Protein AF-A0A1V9X5F8-F1 (afdb_monomer)

InterPro domains:
  IPR036259 MFS transporter superfamily [SSF103473] (3-80)
  IPR049680 Choline/ethanolamine transporter FLVCR1-2/SLC49-like [PTHR10924] (1-84)

pLDDT: mean 76.48, std 15.94, range [44.91, 94.81]

Foldseek 3Di:
DVPVLVVVLVLQPVVPPPDDSCVSNVVVVVVVVVCVVVLVVVLVVCCVPPNDPVSVVVVVVVVVVVVVVVVVPPPPCVVVVVVVVVVVVPPDDPDDD

Mean predicted aligned error: 12.09 Å

Solvent-accessible surface area (backbone atoms only — not comparable to full-atom values): 5714 Å² total; per-residue (Å²): 124,79,67,59,58,60,52,50,44,52,51,48,33,64,73,50,62,91,53,61,55,66,59,45,44,51,53,53,51,52,49,53,52,54,52,48,53,54,51,51,51,54,42,49,54,37,32,76,77,67,31,68,66,61,27,51,52,50,53,52,49,51,52,50,49,52,49,49,53,54,69,65,54,69,79,75,50,59,66,60,56,52,57,61,59,52,71,75,69,71,82,77,73,82,84,81,134

Sequence (97 aa):
MTGYLPLGFEFAAELTYPQSESTSSGLLNAAAQIFGVLFTSSATELLIHFGDRPANFALCGAMLVGTVLTALCKSDLRRQRAFAGESQTGSVGPPPA

Secondary structure (DSSP, 8-state):
-TTHHHHHHHHHHHHTTTS-HHHHHHHHHHHHHHHHHHHHHHHHHHHHHH-HHHHHHHHHHHHHHHHHHHHHS----HHHHHHHHHTTT---PPPP-

Structure (mmCIF, N/CA/C/O backbone):
data_AF-A0A1V9X5F8-F1
#
_entry.id   AF-A0A1V9X5F8-F1
#
loop_
_atom_site.group_PDB
_atom_site.id
_atom_site.type_symbol
_atom_site.label_atom_id
_atom_site.label_alt_id
_atom_site.label_comp_id
_atom_site.label_asym_id
_atom_site.label_entity_id
_atom_site.label_seq_id
_atom_site.pdbx_PDB_ins_code
_atom_site.Cartn_x
_atom_site.Cartn_y
_atom_site.Cartn_z
_atom_site.occupancy
_atom_site.B_iso_or_equiv
_atom_site.auth_seq_id
_atom_site.auth_comp_id
_atom_site.auth_asym_id
_atom_site.auth_atom_id
_atom_site.pdbx_PDB_model_num
ATOM 1 N N . MET A 1 1 ? -7.486 14.440 -1.164 1.00 51.09 1 MET A N 1
ATOM 2 C CA . MET A 1 1 ? -6.613 13.267 -0.922 1.00 51.09 1 MET A CA 1
ATOM 3 C C . MET A 1 1 ? -6.357 13.020 0.568 1.00 51.09 1 MET A C 1
ATOM 5 O O . MET A 1 1 ? -6.345 11.870 0.971 1.00 51.09 1 MET A O 1
ATOM 9 N N . THR A 1 2 ? -6.207 14.050 1.409 1.00 62.28 2 THR A N 1
ATOM 10 C CA . THR A 1 2 ? -5.825 13.903 2.831 1.00 62.28 2 THR A CA 1
ATOM 11 C C . THR A 1 2 ? -6.882 13.304 3.765 1.00 62.28 2 THR A C 1
ATOM 13 O O . THR A 1 2 ? -6.527 12.944 4.875 1.00 62.28 2 THR A O 1
ATOM 16 N N . GLY A 1 3 ? -8.149 13.171 3.356 1.00 68.56 3 GLY A N 1
ATOM 17 C CA . GLY A 1 3 ? -9.213 12.622 4.215 1.00 68.56 3 GLY A CA 1
ATOM 18 C C . GLY A 1 3 ? -9.242 11.092 4.319 1.00 68.56 3 GLY A C 1
ATOM 19 O O . GLY A 1 3 ? -9.764 10.559 5.289 1.00 68.56 3 GLY A O 1
ATOM 20 N N . TYR A 1 4 ? -8.665 10.373 3.349 1.00 72.88 4 TYR A N 1
ATOM 21 C CA . TYR A 1 4 ? -8.743 8.905 3.312 1.00 72.88 4 TYR A CA 1
ATOM 22 C C . TYR A 1 4 ? -7.813 8.239 4.340 1.00 72.88 4 TYR A C 1
ATOM 24 O O . TYR A 1 4 ? -8.100 7.159 4.844 1.00 72.88 4 TYR A O 1
ATOM 32 N N . LEU A 1 5 ? -6.706 8.906 4.677 1.00 76.75 5 LEU A N 1
ATOM 33 C CA . LEU A 1 5 ? -5.710 8.410 5.626 1.00 76.75 5 LEU A CA 1
ATOM 34 C C . LEU A 1 5 ? -6.228 8.431 7.087 1.00 76.75 5 LEU A C 1
ATOM 36 O O . LEU A 1 5 ? -6.248 7.368 7.703 1.00 76.75 5 LEU A O 1
ATOM 40 N N . PRO A 1 6 ? -6.711 9.568 7.638 1.00 79.00 6 PRO A N 1
ATOM 41 C CA . PRO A 1 6 ? -7.385 9.599 8.937 1.00 79.00 6 PRO A CA 1
ATOM 42 C C . PRO A 1 6 ? -8.594 8.657 9.029 1.00 79.00 6 PRO A C 1
ATOM 44 O O . PRO A 1 6 ? -8.726 7.985 10.045 1.00 79.00 6 PRO A O 1
ATOM 47 N N . LEU A 1 7 ? -9.403 8.512 7.969 1.00 81.62 7 LEU A N 1
ATOM 48 C CA . LEU A 1 7 ? -10.511 7.543 7.949 1.00 81.62 7 LEU A CA 1
ATOM 49 C C . LEU A 1 7 ? -10.023 6.089 8.101 1.00 81.62 7 LEU A C 1
ATOM 51 O O . LEU A 1 7 ? -10.641 5.294 8.803 1.00 81.62 7 LEU A O 1
ATOM 55 N N . GLY A 1 8 ? -8.897 5.736 7.469 1.00 81.25 8 GLY A N 1
ATOM 56 C CA . GLY A 1 8 ? -8.281 4.415 7.614 1.00 81.25 8 GLY A CA 1
ATOM 57 C C . GLY A 1 8 ? -7.772 4.139 9.032 1.00 81.25 8 GLY A C 1
ATOM 58 O O . GLY A 1 8 ? -7.936 3.027 9.531 1.00 81.25 8 GLY A O 1
ATOM 59 N N . PHE A 1 9 ? -7.202 5.146 9.703 1.00 82.38 9 PHE A N 1
ATOM 60 C CA . PHE A 1 9 ? -6.789 5.022 11.106 1.00 82.38 9 PHE A CA 1
ATOM 61 C C . PHE A 1 9 ? -7.986 4.878 12.051 1.00 82.38 9 PHE A C 1
ATOM 63 O O . PHE A 1 9 ? -7.951 4.027 12.938 1.00 82.38 9 PHE A O 1
ATOM 70 N N . GLU A 1 10 ? -9.052 5.647 11.830 1.00 82.75 10 GLU A N 1
ATOM 71 C CA . GLU A 1 10 ? -10.299 5.555 12.598 1.00 82.75 10 GLU A CA 1
ATOM 72 C C . GLU A 1 10 ? -10.940 4.163 12.455 1.00 82.75 10 GLU A C 1
ATOM 74 O O . GLU A 1 10 ? -11.260 3.516 13.453 1.00 82.75 10 GLU A O 1
ATOM 79 N N . PHE A 1 11 ? -11.016 3.637 11.227 1.00 81.00 11 PHE A N 1
ATOM 80 C CA . PHE A 1 11 ? -11.533 2.292 10.962 1.00 81.00 11 PHE A CA 1
ATOM 81 C C . PHE A 1 11 ? -10.669 1.183 11.586 1.00 81.00 11 PHE A C 1
ATOM 83 O O . PHE A 1 11 ? -11.195 0.224 12.151 1.00 81.00 11 PHE A O 1
ATOM 90 N N . ALA A 1 12 ? -9.338 1.304 11.526 1.00 77.12 12 ALA A N 1
ATOM 91 C CA . ALA A 1 12 ? -8.430 0.332 12.136 1.00 77.12 12 ALA A CA 1
ATOM 92 C C . ALA A 1 12 ? -8.526 0.323 13.673 1.00 77.12 12 ALA A C 1
ATOM 94 O O . ALA A 1 12 ? -8.480 -0.747 14.288 1.00 77.12 12 ALA A O 1
ATOM 95 N N . ALA A 1 13 ? -8.685 1.495 14.295 1.00 79.25 13 ALA A N 1
ATOM 96 C CA . ALA A 1 13 ? -8.916 1.615 15.731 1.00 79.25 13 ALA A CA 1
ATOM 97 C C . ALA A 1 13 ? -10.254 0.977 16.142 1.00 79.25 13 ALA A C 1
ATOM 99 O O . ALA A 1 13 ? -10.299 0.234 17.123 1.00 79.25 13 ALA A O 1
ATOM 100 N N . GLU A 1 14 ? -11.314 1.180 15.354 1.00 78.38 14 GLU A N 1
ATOM 101 C CA . GLU A 1 14 ? -12.622 0.566 15.604 1.00 78.38 14 GLU A CA 1
ATOM 102 C C . GLU A 1 14 ? -12.579 -0.969 15.474 1.00 78.38 14 GLU A C 1
ATOM 104 O O . GLU A 1 14 ? -13.143 -1.681 16.308 1.00 78.38 14 GLU A O 1
ATOM 109 N N . LEU A 1 15 ? -11.855 -1.499 14.480 1.00 71.56 15 LEU A N 1
ATOM 110 C CA . LEU A 1 15 ? -11.716 -2.946 14.271 1.00 71.56 15 LEU A CA 1
ATOM 111 C C . LEU A 1 15 ? -10.914 -3.640 15.388 1.00 71.56 15 LEU A C 1
ATOM 113 O O . LEU A 1 15 ? -11.174 -4.802 15.706 1.00 71.56 15 LEU A O 1
ATOM 117 N N . THR A 1 16 ? -9.953 -2.936 15.992 1.00 75.88 16 THR A N 1
ATOM 118 C CA . THR A 1 16 ? -8.998 -3.500 16.967 1.00 75.88 16 THR A CA 1
ATOM 119 C C . THR A 1 16 ? -9.406 -3.228 18.427 1.00 75.88 16 THR A C 1
ATOM 121 O O . THR A 1 16 ? -8.652 -3.523 19.355 1.00 75.88 16 THR A O 1
ATOM 124 N N . TYR A 1 17 ? -10.605 -2.688 18.676 1.00 72.81 17 TYR A N 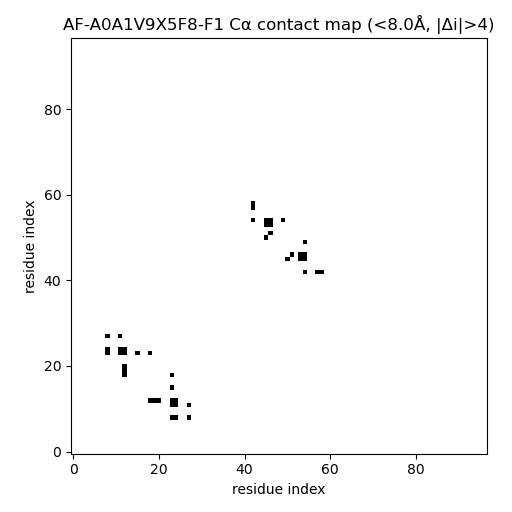1
ATOM 125 C CA . TYR A 1 17 ? -11.085 -2.402 20.034 1.00 72.81 17 TYR A CA 1
ATOM 126 C C . TYR A 1 17 ? -11.119 -3.677 20.912 1.00 72.81 17 TYR A C 1
ATOM 128 O O . TYR A 1 17 ? -11.643 -4.706 20.463 1.00 72.81 17 TYR A O 1
ATOM 136 N N . PRO A 1 18 ? -10.595 -3.652 22.162 1.00 69.06 18 PRO A N 1
ATOM 137 C CA . PRO A 1 18 ? -10.232 -2.490 22.987 1.00 69.06 18 PRO A CA 1
ATOM 138 C C . PRO A 1 18 ? -8.721 -2.173 23.046 1.00 69.06 18 PRO A C 1
ATOM 140 O O . PRO A 1 18 ? -8.215 -1.804 24.105 1.00 69.06 18 PRO A O 1
ATOM 143 N N . GLN A 1 19 ? -7.959 -2.358 21.962 1.00 76.75 19 GLN A N 1
ATOM 144 C CA . GLN A 1 19 ? -6.537 -1.983 21.955 1.00 76.75 19 GLN A CA 1
ATOM 145 C C . GLN A 1 19 ? -6.302 -0.479 21.827 1.00 76.75 19 GLN A C 1
ATOM 147 O O . GLN A 1 19 ? -7.124 0.250 21.276 1.00 76.75 19 GLN A O 1
ATOM 152 N N . SER A 1 20 ? -5.146 -0.022 22.321 1.00 76.56 20 SER A N 1
ATOM 153 C CA . SER A 1 20 ? -4.756 1.386 22.259 1.00 76.56 20 SER A CA 1
ATOM 154 C C . SER A 1 20 ? -4.663 1.878 20.812 1.00 76.56 20 SER A C 1
ATOM 156 O O . SER A 1 20 ? -3.995 1.285 19.962 1.00 76.56 20 SER A O 1
ATOM 158 N N . GLU A 1 21 ? -5.297 3.019 20.546 1.00 78.62 21 GLU A N 1
ATOM 159 C CA . GLU A 1 21 ? -5.339 3.670 19.230 1.00 78.62 21 GLU A CA 1
ATOM 160 C C . GLU A 1 21 ? -3.935 3.972 18.679 1.00 78.62 21 GLU A C 1
ATOM 162 O O . GLU A 1 21 ? -3.700 3.892 17.471 1.00 78.62 21 GLU A O 1
ATOM 167 N N . SER A 1 22 ? -2.974 4.247 19.568 1.00 79.69 22 SER A N 1
ATOM 168 C CA . SER A 1 22 ? -1.566 4.475 19.230 1.00 79.69 22 SER A CA 1
ATOM 169 C C . SER A 1 22 ? -0.870 3.227 18.682 1.00 79.69 22 SER A C 1
ATOM 171 O O . SER A 1 22 ? -0.082 3.336 17.744 1.00 79.69 22 SER A O 1
ATOM 173 N N . THR A 1 23 ? -1.187 2.039 19.207 1.00 83.81 23 THR A N 1
ATOM 174 C CA . THR A 1 23 ? -0.624 0.769 18.725 1.00 83.81 23 THR A CA 1
ATOM 175 C C . THR A 1 23 ? -1.185 0.435 17.350 1.00 83.81 23 THR A C 1
ATOM 177 O O . THR A 1 23 ? -0.420 0.125 16.439 1.00 83.81 23 THR A O 1
ATOM 180 N N . SER A 1 24 ? -2.501 0.579 17.165 1.00 81.88 24 SER A N 1
ATOM 181 C CA . SER A 1 24 ? -3.163 0.348 15.873 1.00 81.88 24 SER A CA 1
ATOM 182 C C . SER A 1 24 ? -2.659 1.315 14.796 1.00 81.88 24 SER A C 1
ATOM 184 O O . SER A 1 24 ? -2.291 0.889 13.703 1.00 81.88 24 SER A O 1
ATOM 186 N N . SER A 1 25 ? -2.548 2.607 15.122 1.00 82.88 25 SER A N 1
ATOM 187 C CA . SER A 1 25 ? -2.028 3.628 14.201 1.00 82.88 25 SER A CA 1
ATOM 188 C C . SER A 1 25 ? -0.545 3.418 13.876 1.00 82.88 25 SER A C 1
ATOM 190 O O . SER A 1 25 ? -0.134 3.569 12.725 1.00 82.88 25 SER A O 1
ATOM 192 N N . GLY A 1 26 ? 0.261 3.027 14.870 1.00 87.12 26 GLY A N 1
ATOM 193 C CA . GLY A 1 26 ? 1.675 2.705 14.684 1.00 87.12 26 GLY A CA 1
ATOM 194 C C . GLY A 1 26 ? 1.880 1.509 13.754 1.00 87.12 26 GLY A C 1
ATOM 195 O O . GLY A 1 26 ? 2.693 1.582 12.831 1.00 87.12 26 GLY A O 1
ATOM 196 N N . LEU A 1 27 ? 1.095 0.443 13.937 1.00 85.38 27 LEU A N 1
ATOM 197 C CA . LEU A 1 27 ? 1.157 -0.749 13.091 1.00 85.38 27 LEU A CA 1
ATOM 198 C C . LEU A 1 27 ? 0.730 -0.442 11.649 1.00 85.38 27 LEU A C 1
ATOM 200 O O . LEU A 1 27 ? 1.384 -0.878 10.703 1.00 85.38 27 LEU A O 1
ATOM 204 N N . LEU A 1 28 ? -0.336 0.347 11.479 1.00 86.62 28 LEU A N 1
ATOM 205 C CA . LEU A 1 28 ? -0.857 0.708 10.162 1.00 86.62 28 LEU A CA 1
ATOM 206 C C . LEU A 1 28 ? 0.120 1.620 9.392 1.00 86.62 28 LEU A C 1
ATOM 208 O O . LEU A 1 28 ? 0.309 1.441 8.190 1.00 86.62 28 LEU A O 1
ATOM 212 N N . ASN A 1 29 ? 0.807 2.542 10.077 1.00 88.62 29 ASN A N 1
ATOM 213 C CA . ASN A 1 29 ? 1.852 3.377 9.471 1.00 88.62 29 ASN A CA 1
ATOM 214 C C . ASN A 1 29 ? 3.102 2.556 9.102 1.00 88.62 29 ASN A C 1
ATOM 216 O O . ASN A 1 29 ? 3.618 2.677 7.991 1.00 88.62 29 ASN A O 1
ATOM 220 N N . ALA A 1 30 ? 3.549 1.657 9.986 1.00 91.06 30 ALA A N 1
ATOM 221 C CA . ALA A 1 30 ? 4.652 0.745 9.685 1.00 91.06 30 ALA A CA 1
ATOM 222 C C . ALA A 1 30 ? 4.341 -0.134 8.460 1.00 91.06 30 ALA A C 1
ATOM 224 O O . ALA A 1 30 ? 5.178 -0.267 7.566 1.00 91.06 30 ALA A O 1
ATOM 225 N N . ALA A 1 31 ? 3.119 -0.668 8.367 1.00 89.50 31 ALA A N 1
ATOM 226 C CA . ALA A 1 31 ? 2.668 -1.422 7.202 1.00 89.50 31 ALA A CA 1
ATOM 227 C C . ALA A 1 31 ? 2.700 -0.569 5.922 1.00 89.50 31 ALA A C 1
ATOM 229 O O . ALA A 1 31 ? 3.240 -1.017 4.911 1.00 89.50 31 ALA A O 1
ATOM 230 N N . ALA A 1 32 ? 2.196 0.670 5.969 1.00 89.69 32 ALA A N 1
ATOM 231 C CA . ALA A 1 32 ? 2.220 1.584 4.826 1.00 89.69 32 ALA A CA 1
ATOM 232 C C . ALA A 1 32 ? 3.649 1.875 4.337 1.00 89.69 32 ALA A C 1
ATOM 234 O O . ALA A 1 32 ? 3.892 1.889 3.131 1.00 89.69 32 ALA A O 1
ATOM 235 N N . GLN A 1 33 ? 4.606 2.052 5.253 1.00 92.56 33 GLN A N 1
ATOM 236 C CA . GLN A 1 33 ? 6.009 2.267 4.891 1.00 92.56 33 GLN A CA 1
ATOM 237 C C . GLN A 1 33 ? 6.644 1.027 4.260 1.00 92.56 33 GLN A C 1
ATOM 239 O O . GLN A 1 33 ? 7.266 1.137 3.205 1.00 92.56 33 GLN A O 1
ATOM 244 N N . ILE A 1 34 ? 6.465 -0.153 4.860 1.00 93.75 34 ILE A N 1
ATOM 245 C CA . ILE A 1 34 ? 7.045 -1.401 4.342 1.00 93.75 34 ILE A CA 1
ATOM 246 C C . ILE A 1 34 ? 6.493 -1.702 2.945 1.00 93.75 34 ILE A C 1
ATOM 248 O O . ILE A 1 34 ? 7.264 -1.931 2.012 1.00 93.75 34 ILE A O 1
ATOM 252 N N . PHE A 1 35 ? 5.170 -1.643 2.775 1.00 89.62 35 PHE A N 1
ATOM 253 C CA . PHE A 1 35 ? 4.552 -1.838 1.465 1.00 89.62 35 PHE A CA 1
ATOM 254 C C . PHE A 1 35 ? 4.973 -0.757 0.470 1.00 89.62 35 PHE A C 1
ATOM 256 O O . PHE A 1 35 ? 5.262 -1.086 -0.676 1.00 89.62 35 PHE A O 1
ATOM 263 N N . GLY A 1 36 ? 5.078 0.504 0.894 1.00 91.44 36 GLY A N 1
ATOM 264 C CA . GLY A 1 36 ? 5.541 1.598 0.042 1.00 91.44 36 GLY A CA 1
ATOM 265 C C . GLY A 1 36 ? 6.945 1.360 -0.518 1.00 91.44 36 GLY A C 1
ATOM 266 O O . GLY A 1 36 ? 7.160 1.519 -1.721 1.00 91.44 36 GLY A O 1
ATOM 267 N N . VAL A 1 37 ? 7.887 0.917 0.322 1.00 94.81 37 VAL A N 1
ATOM 268 C CA . VAL A 1 37 ? 9.263 0.608 -0.099 1.00 94.81 37 VAL A CA 1
ATOM 269 C C . VAL A 1 37 ? 9.296 -0.592 -1.046 1.00 94.81 37 VAL A C 1
ATOM 271 O O . VAL A 1 37 ? 9.886 -0.503 -2.123 1.00 94.81 37 VAL A O 1
ATOM 274 N N . LEU A 1 38 ? 8.629 -1.695 -0.692 1.00 92.94 38 LEU A N 1
ATOM 275 C CA . LEU A 1 38 ? 8.595 -2.907 -1.520 1.00 92.94 38 LEU A CA 1
ATOM 276 C C . LEU A 1 38 ? 7.951 -2.652 -2.888 1.00 92.94 38 LEU A C 1
ATOM 278 O O . LEU A 1 38 ? 8.455 -3.089 -3.925 1.00 92.94 38 LEU A O 1
ATOM 282 N N . PHE A 1 39 ? 6.841 -1.922 -2.902 1.00 89.62 39 PHE A N 1
ATOM 283 C CA . PHE A 1 39 ? 6.091 -1.641 -4.115 1.00 89.62 39 PHE A CA 1
ATOM 284 C C . PHE A 1 39 ? 6.835 -0.675 -5.041 1.00 89.62 39 PHE A C 1
ATOM 286 O O . PHE A 1 39 ? 6.914 -0.903 -6.244 1.00 89.62 39 PHE A O 1
ATOM 293 N N . THR A 1 40 ? 7.473 0.352 -4.476 1.00 92.06 40 THR A N 1
ATOM 294 C CA . THR A 1 40 ? 8.308 1.280 -5.252 1.00 92.06 40 THR A CA 1
ATOM 295 C C . THR A 1 40 ? 9.541 0.578 -5.817 1.00 92.06 40 THR A C 1
ATOM 297 O O . THR A 1 40 ? 9.873 0.765 -6.986 1.00 92.06 40 THR A O 1
ATOM 300 N N . SER A 1 41 ? 10.206 -0.266 -5.022 1.00 92.31 41 SER A N 1
ATOM 301 C CA . SER A 1 41 ? 11.388 -1.007 -5.471 1.00 92.31 41 SER A CA 1
ATOM 302 C C . SER A 1 41 ? 11.046 -2.010 -6.578 1.00 92.31 41 SER A C 1
ATOM 304 O O . SER A 1 41 ? 11.702 -2.011 -7.616 1.00 92.31 41 SER A O 1
ATOM 306 N N . SER A 1 42 ? 9.968 -2.786 -6.428 1.00 89.69 42 SER A N 1
ATOM 307 C CA . SER A 1 42 ? 9.515 -3.720 -7.472 1.00 89.69 42 SER A CA 1
ATOM 308 C C . SER A 1 42 ? 9.066 -3.012 -8.754 1.00 89.69 42 SER A C 1
ATOM 310 O O . SER A 1 42 ? 9.409 -3.460 -9.847 1.00 89.69 42 SER A O 1
ATOM 312 N N . ALA A 1 43 ? 8.361 -1.881 -8.649 1.00 89.75 43 ALA A N 1
ATOM 313 C CA . ALA A 1 43 ? 8.002 -1.068 -9.809 1.00 89.75 43 ALA A CA 1
ATOM 314 C C . ALA A 1 43 ? 9.236 -0.483 -10.513 1.00 89.75 43 ALA A C 1
ATOM 316 O O . ALA A 1 43 ? 9.254 -0.412 -11.738 1.00 89.75 43 ALA A O 1
ATOM 317 N N . THR A 1 44 ? 10.273 -0.110 -9.755 1.00 92.19 44 THR A N 1
ATOM 318 C CA . THR A 1 44 ? 11.542 0.402 -10.298 1.00 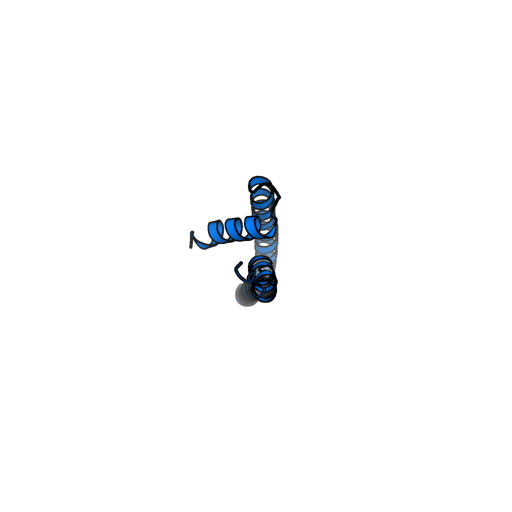92.19 44 THR A CA 1
ATOM 319 C C . THR A 1 44 ? 12.276 -0.670 -11.102 1.00 92.19 44 THR A C 1
ATOM 321 O O . THR A 1 44 ? 12.653 -0.423 -12.243 1.00 92.19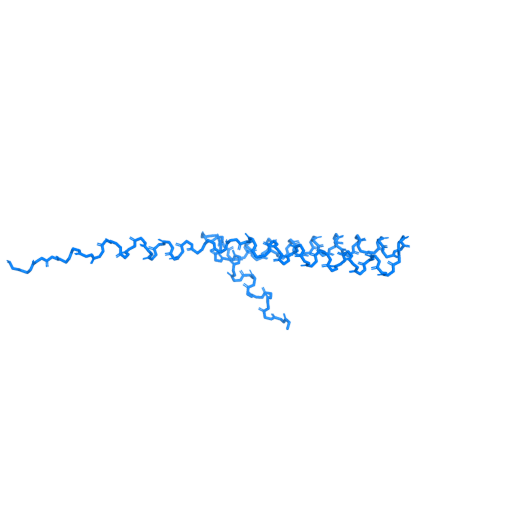 44 THR A O 1
ATOM 324 N N . GLU A 1 45 ? 12.419 -1.879 -10.559 1.00 91.12 45 GLU A N 1
ATOM 325 C CA . GLU A 1 45 ? 13.032 -3.006 -11.278 1.00 91.12 45 GLU A CA 1
ATOM 326 C C . GLU A 1 45 ? 12.243 -3.365 -12.547 1.00 91.12 45 GLU A C 1
ATOM 328 O O . GLU A 1 45 ? 12.810 -3.575 -13.622 1.00 91.12 45 GLU A O 1
ATOM 333 N N . LEU A 1 46 ? 10.910 -3.367 -12.454 1.00 89.00 46 LEU A N 1
ATOM 334 C CA . LEU A 1 46 ? 10.038 -3.649 -13.590 1.00 89.00 46 LEU A CA 1
ATOM 335 C C . LEU A 1 46 ? 10.151 -2.577 -14.685 1.00 89.00 46 LEU A C 1
ATOM 337 O O . LEU A 1 46 ? 10.143 -2.907 -15.872 1.00 89.00 46 LEU A O 1
ATOM 341 N N . LEU A 1 47 ? 10.301 -1.311 -14.289 1.00 91.56 47 LEU A N 1
ATOM 342 C CA . LEU A 1 47 ? 10.531 -0.191 -15.196 1.00 91.56 47 LEU A CA 1
ATOM 343 C C . LEU A 1 47 ? 11.859 -0.345 -15.950 1.00 91.56 47 LEU A C 1
ATOM 345 O O . LEU A 1 47 ? 11.890 -0.168 -17.165 1.00 91.56 47 LEU A O 1
ATOM 349 N N . ILE A 1 48 ? 12.934 -0.718 -15.250 1.00 90.94 48 ILE A N 1
ATOM 350 C CA . ILE A 1 48 ? 14.276 -0.863 -15.836 1.00 90.94 48 ILE A CA 1
ATOM 351 C C . ILE A 1 48 ? 14.329 -2.035 -16.827 1.00 90.94 48 ILE A C 1
ATOM 353 O O . ILE A 1 48 ? 14.911 -1.903 -17.903 1.00 90.94 48 ILE A O 1
ATOM 357 N N . HIS A 1 49 ? 13.716 -3.173 -16.492 1.00 89.62 49 HIS A N 1
ATOM 358 C CA . HIS A 1 49 ? 13.819 -4.390 -17.304 1.00 89.62 49 HIS A CA 1
ATOM 359 C C . HIS A 1 49 ? 12.781 -4.498 -18.429 1.00 89.62 49 HIS A C 1
ATOM 361 O O . HIS A 1 49 ? 13.087 -5.052 -19.484 1.00 89.62 49 HIS A O 1
ATOM 367 N N . PHE A 1 50 ? 11.559 -4.000 -18.219 1.00 85.31 50 PHE A N 1
ATOM 368 C CA . PHE A 1 50 ? 10.434 -4.201 -19.142 1.00 85.31 50 PHE A CA 1
ATOM 369 C C . PHE A 1 50 ? 9.857 -2.891 -19.711 1.00 85.31 50 PHE A C 1
ATOM 371 O O . PHE A 1 50 ? 9.019 -2.931 -20.617 1.00 85.31 50 PHE A O 1
ATOM 378 N N . GLY A 1 51 ? 10.317 -1.732 -19.230 1.00 87.62 51 GLY A N 1
ATOM 379 C CA . GLY A 1 51 ? 9.878 -0.412 -19.683 1.00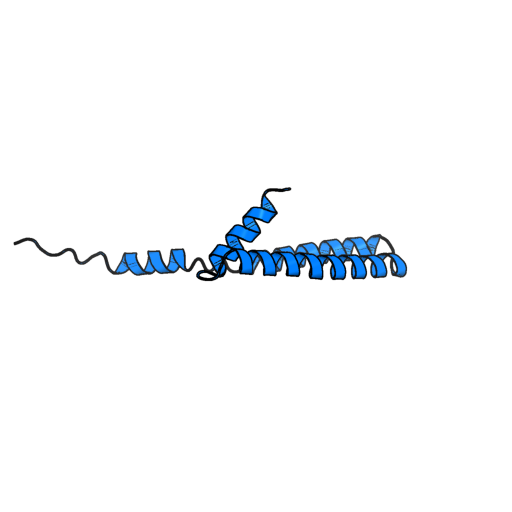 87.62 51 GLY A CA 1
ATOM 380 C C . GLY A 1 51 ? 8.532 0.042 -19.104 1.00 87.62 51 GLY A C 1
ATOM 381 O O . GLY A 1 51 ? 7.901 -0.621 -18.280 1.00 87.62 51 GLY A O 1
ATOM 382 N N . ASP A 1 52 ? 8.064 1.202 -19.567 1.00 87.25 52 ASP A N 1
ATOM 383 C CA . ASP A 1 52 ? 6.986 1.960 -18.910 1.00 87.25 52 ASP A CA 1
ATOM 384 C C . ASP A 1 52 ? 5.610 1.287 -18.965 1.00 87.25 52 ASP A C 1
ATOM 386 O O . ASP A 1 52 ? 4.820 1.371 -18.024 1.00 87.25 52 ASP A O 1
ATOM 390 N N . ARG A 1 53 ? 5.276 0.637 -20.084 1.00 88.94 53 ARG A N 1
ATOM 391 C CA . ARG A 1 53 ? 3.946 0.037 -20.297 1.00 88.94 53 ARG A CA 1
ATOM 392 C C . ARG A 1 53 ? 3.644 -1.090 -19.298 1.00 88.94 53 ARG A C 1
ATOM 394 O O . ARG A 1 53 ? 2.637 -0.980 -18.597 1.00 88.94 53 ARG A O 1
ATOM 401 N N . PRO A 1 54 ? 4.466 -2.151 -19.195 1.00 87.50 54 PRO A N 1
ATOM 402 C CA . PRO A 1 54 ? 4.228 -3.222 -18.228 1.00 87.50 54 PRO A CA 1
ATOM 403 C C . PRO A 1 54 ? 4.374 -2.748 -16.778 1.00 87.50 54 PRO A C 1
ATOM 405 O O . PRO A 1 54 ? 3.605 -3.201 -15.933 1.00 87.50 54 PRO A O 1
ATOM 408 N N . ALA A 1 55 ? 5.264 -1.788 -16.493 1.00 88.94 55 ALA A N 1
ATOM 409 C CA . ALA A 1 55 ? 5.360 -1.175 -15.168 1.00 88.94 55 ALA A CA 1
ATOM 410 C C . ALA A 1 55 ? 4.047 -0.487 -14.756 1.00 88.94 55 ALA A C 1
ATOM 412 O O . ALA A 1 55 ? 3.524 -0.741 -13.671 1.00 88.94 55 ALA A O 1
ATOM 413 N N . ASN A 1 56 ? 3.446 0.305 -15.650 1.00 90.44 56 ASN A N 1
ATOM 414 C CA . ASN A 1 56 ? 2.153 0.942 -15.397 1.00 90.44 56 ASN A CA 1
ATOM 415 C C . ASN A 1 56 ? 1.015 -0.076 -15.229 1.00 90.44 56 ASN A C 1
ATOM 417 O O . ASN A 1 56 ? 0.201 0.068 -14.319 1.00 90.44 56 ASN A O 1
ATOM 421 N N . PHE A 1 57 ? 0.964 -1.133 -16.047 1.00 92.62 57 PHE A N 1
ATOM 422 C CA . PHE A 1 57 ? -0.041 -2.190 -15.877 1.00 92.62 57 PHE A CA 1
ATOM 423 C C . PHE A 1 57 ? 0.107 -2.936 -14.548 1.00 92.62 57 PHE A C 1
ATOM 425 O O . PHE A 1 57 ? -0.903 -3.242 -13.915 1.00 92.62 57 PHE A O 1
ATOM 432 N N . ALA A 1 58 ? 1.334 -3.191 -14.090 1.00 90.00 58 ALA A N 1
ATOM 433 C CA . ALA A 1 58 ? 1.576 -3.795 -12.784 1.00 90.00 58 ALA A CA 1
ATOM 434 C C . ALA A 1 58 ? 1.142 -2.872 -11.636 1.00 90.00 58 ALA A C 1
ATOM 436 O O . ALA A 1 58 ? 0.485 -3.332 -10.701 1.00 90.00 58 ALA A O 1
ATOM 437 N N . LEU A 1 59 ? 1.430 -1.569 -11.739 1.00 89.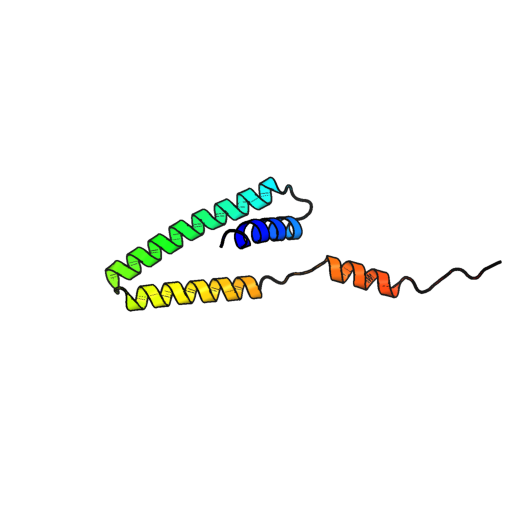62 59 LEU A N 1
ATOM 438 C CA . LEU A 1 59 ? 0.973 -0.574 -10.767 1.00 89.62 59 LEU A CA 1
ATOM 439 C C . LEU A 1 59 ? -0.561 -0.515 -10.698 1.00 89.62 59 LEU A C 1
ATOM 441 O O . LEU A 1 59 ? -1.141 -0.569 -9.612 1.00 89.62 59 LEU A O 1
ATOM 445 N N . CYS A 1 60 ? -1.231 -0.482 -11.854 1.00 92.56 60 CYS A N 1
ATOM 446 C CA . CYS A 1 60 ? -2.689 -0.554 -11.937 1.00 92.56 60 CYS A CA 1
ATOM 447 C C . CYS A 1 60 ? -3.237 -1.862 -11.350 1.00 92.56 60 CYS A C 1
ATOM 449 O O . CYS A 1 60 ? -4.217 -1.839 -10.606 1.00 92.56 60 CYS A O 1
ATOM 451 N N . GLY A 1 61 ? -2.603 -2.998 -11.651 1.00 93.12 61 GLY A N 1
ATOM 452 C CA . GLY A 1 61 ? -2.985 -4.306 -11.126 1.00 93.12 61 GLY A CA 1
ATOM 453 C C . GLY A 1 61 ? -2.902 -4.367 -9.603 1.00 93.12 61 GLY A C 1
ATOM 454 O O . GLY A 1 61 ? -3.839 -4.813 -8.952 1.00 93.12 61 GLY A O 1
ATOM 455 N N . ALA A 1 62 ? -1.833 -3.848 -9.010 1.00 90.38 62 ALA A N 1
ATOM 456 C CA . ALA A 1 62 ? -1.694 -3.815 -7.560 1.00 90.38 62 ALA A CA 1
ATOM 457 C C . ALA A 1 62 ? -2.672 -2.847 -6.880 1.00 90.38 62 ALA A C 1
ATOM 459 O O . ALA A 1 62 ? -3.184 -3.162 -5.807 1.00 90.38 62 ALA A O 1
ATOM 460 N N . MET A 1 63 ? -3.010 -1.719 -7.515 1.00 90.00 63 MET A N 1
ATOM 461 C CA . MET A 1 63 ? -4.091 -0.842 -7.045 1.00 90.00 63 MET A CA 1
ATOM 462 C C . MET A 1 63 ? -5.451 -1.554 -7.079 1.00 90.00 63 MET A C 1
ATOM 464 O O . MET A 1 63 ? -6.233 -1.439 -6.133 1.00 90.00 63 MET A O 1
ATOM 468 N N . LEU A 1 64 ? -5.728 -2.339 -8.126 1.00 92.38 64 LEU A N 1
ATOM 469 C CA . LEU A 1 64 ? -6.928 -3.178 -8.196 1.00 92.38 64 LEU A CA 1
ATOM 470 C C . LEU A 1 64 ? -6.932 -4.250 -7.104 1.00 92.38 64 LEU A C 1
ATOM 472 O O . LEU A 1 64 ? -7.939 -4.405 -6.421 1.00 92.38 64 LEU A O 1
ATOM 476 N N . VAL A 1 65 ? -5.811 -4.941 -6.884 1.00 91.12 65 VAL A N 1
ATOM 477 C CA . VAL A 1 65 ? -5.675 -5.927 -5.800 1.00 91.12 65 VAL A CA 1
ATOM 478 C C . VAL A 1 65 ? -5.914 -5.269 -4.442 1.00 91.12 65 VAL A C 1
ATOM 480 O O . VAL A 1 65 ? -6.711 -5.779 -3.662 1.00 91.12 65 VAL A O 1
ATOM 483 N N . GLY A 1 66 ? -5.307 -4.110 -4.175 1.00 86.69 66 GLY A N 1
ATOM 484 C CA . GLY A 1 66 ? -5.539 -3.337 -2.953 1.00 86.69 66 GLY A CA 1
ATOM 485 C C . GLY A 1 66 ? -7.006 -2.935 -2.776 1.00 86.69 66 GLY A C 1
ATOM 486 O O . GLY A 1 66 ? -7.553 -3.042 -1.679 1.00 86.69 66 GLY A O 1
ATOM 487 N N . THR A 1 67 ? -7.675 -2.553 -3.865 1.00 87.44 67 THR A N 1
ATOM 488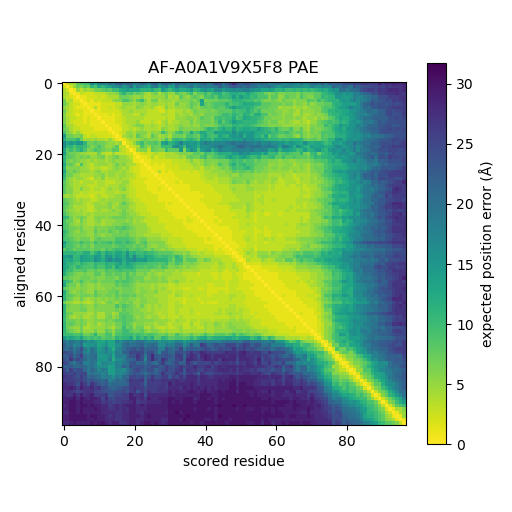 C CA . THR A 1 67 ? -9.110 -2.223 -3.867 1.00 87.44 67 THR A CA 1
ATOM 489 C C . THR A 1 67 ? -9.969 -3.445 -3.546 1.00 87.44 67 THR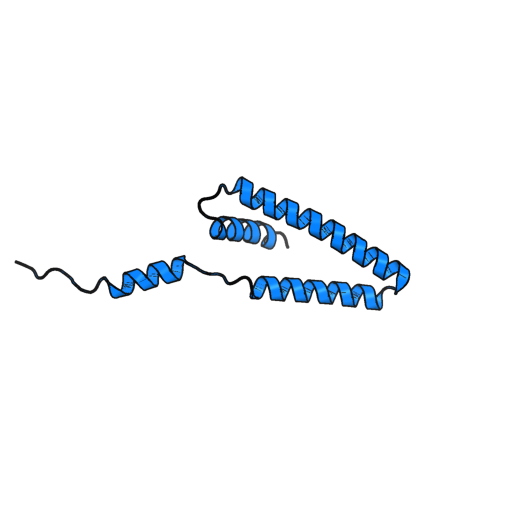 A C 1
ATOM 491 O O . THR A 1 67 ? -10.875 -3.357 -2.722 1.00 87.44 67 THR A O 1
ATOM 494 N N . VAL A 1 68 ? -9.665 -4.603 -4.138 1.00 88.50 68 VAL A N 1
ATOM 495 C CA . VAL A 1 68 ? -10.367 -5.861 -3.852 1.00 88.50 68 VAL A CA 1
ATOM 496 C C . VAL A 1 68 ? -10.121 -6.298 -2.411 1.00 88.50 68 VAL A C 1
ATOM 498 O O . VAL A 1 68 ? -11.076 -6.623 -1.719 1.00 88.50 68 VAL A O 1
ATOM 501 N N . LEU A 1 69 ? -8.880 -6.250 -1.920 1.00 83.62 69 LEU A N 1
ATOM 502 C CA . LEU A 1 69 ? -8.556 -6.550 -0.522 1.00 83.62 69 LEU A CA 1
ATOM 503 C C . LEU A 1 69 ? -9.300 -5.620 0.443 1.00 83.62 69 LEU A C 1
ATOM 505 O O . LEU A 1 69 ? -9.815 -6.085 1.455 1.00 83.62 69 LEU A O 1
ATOM 509 N N . THR A 1 70 ? -9.419 -4.333 0.107 1.00 84.12 70 THR A N 1
ATOM 510 C CA . THR A 1 70 ? -10.200 -3.361 0.888 1.00 84.12 70 THR A CA 1
ATOM 511 C C . THR A 1 70 ? -11.691 -3.700 0.863 1.00 84.12 70 THR A C 1
ATOM 513 O O . THR A 1 70 ? -12.337 -3.671 1.904 1.00 84.12 70 THR A O 1
ATOM 516 N N . ALA A 1 71 ? -12.240 -4.084 -0.292 1.00 80.94 71 ALA A N 1
ATOM 517 C CA . ALA A 1 71 ? -13.642 -4.488 -0.423 1.00 80.94 71 ALA A CA 1
ATOM 518 C C . ALA A 1 71 ? -13.953 -5.820 0.288 1.00 80.94 71 ALA A C 1
ATOM 520 O O . ALA A 1 71 ? -15.048 -6.004 0.816 1.00 80.94 71 ALA A O 1
ATOM 521 N N . LEU A 1 72 ? -12.990 -6.748 0.310 1.00 76.62 72 LEU A N 1
ATOM 522 C CA . LEU A 1 72 ? -13.065 -8.024 1.027 1.00 76.62 72 LEU A CA 1
ATOM 523 C C . LEU A 1 72 ? -12.786 -7.885 2.521 1.00 76.62 72 LEU A C 1
ATOM 525 O O . LEU A 1 72 ? -13.093 -8.815 3.270 1.00 76.62 72 LEU A O 1
ATOM 529 N N . CYS A 1 73 ? -12.217 -6.757 2.955 1.00 72.88 73 CYS A N 1
ATOM 530 C CA . CYS A 1 73 ? -12.119 -6.383 4.354 1.00 72.88 73 CYS A CA 1
ATOM 531 C C . CYS A 1 73 ? -13.549 -6.195 4.862 1.00 72.88 73 CYS A C 1
ATOM 533 O O . CYS A 1 73 ? -14.125 -5.109 4.829 1.00 72.88 73 CYS A O 1
ATOM 535 N N . LYS A 1 74 ? -14.163 -7.321 5.235 1.00 52.47 74 LYS A N 1
ATOM 536 C CA . LYS A 1 74 ? -15.507 -7.408 5.769 1.00 52.47 74 LYS A CA 1
ATOM 537 C C . LYS A 1 74 ? -15.526 -6.445 6.940 1.00 52.47 74 LYS A C 1
ATOM 539 O O . LYS A 1 74 ? -14.887 -6.690 7.962 1.00 52.47 74 LYS A O 1
ATOM 544 N N . SER A 1 75 ? -16.250 -5.347 6.773 1.00 53.09 75 SER A N 1
ATOM 545 C CA . SER A 1 75 ? -16.761 -4.554 7.870 1.00 53.09 75 SER A CA 1
ATOM 546 C C . SER A 1 75 ? -17.702 -5.475 8.640 1.00 53.09 75 SER A C 1
ATOM 548 O O . SER A 1 75 ? -18.921 -5.434 8.500 1.00 53.09 75 SER A O 1
ATOM 550 N N . ASP A 1 76 ? -17.143 -6.408 9.411 1.00 47.72 76 ASP A N 1
ATOM 551 C CA . ASP A 1 76 ? -17.873 -7.106 10.450 1.00 47.72 76 ASP A CA 1
ATOM 552 C C . ASP A 1 76 ? -18.167 -6.021 11.485 1.00 47.72 76 ASP A C 1
ATOM 554 O O . ASP A 1 76 ? -17.473 -5.843 12.485 1.00 47.72 76 ASP A O 1
ATOM 558 N N . LEU A 1 77 ? -19.200 -5.229 11.184 1.00 49.72 77 LEU A N 1
ATOM 559 C CA . LEU A 1 77 ? -19.894 -4.359 12.103 1.00 49.72 77 LEU A CA 1
ATOM 560 C C . LEU A 1 77 ? -20.524 -5.293 13.137 1.00 49.72 77 LEU A C 1
ATOM 562 O O . LEU A 1 77 ? -21.733 -5.529 13.146 1.00 49.72 77 LEU A O 1
ATOM 566 N N . ARG A 1 78 ? -19.693 -5.814 14.050 1.00 51.22 78 ARG A N 1
ATOM 567 C CA . ARG A 1 78 ? -20.112 -6.449 15.306 1.00 51.22 78 ARG A CA 1
ATOM 568 C C . ARG A 1 78 ? -21.142 -5.562 16.017 1.00 51.22 78 ARG A C 1
ATOM 570 O O . ARG A 1 78 ? -22.028 -6.084 16.677 1.00 51.22 78 ARG A O 1
ATOM 577 N N . ARG A 1 79 ? -21.096 -4.245 15.767 1.00 49.47 79 ARG A N 1
ATOM 578 C CA . ARG A 1 79 ? -22.083 -3.229 16.149 1.00 49.47 79 ARG A CA 1
ATOM 579 C C . ARG A 1 79 ? -23.496 -3.494 15.596 1.00 49.47 79 ARG A C 1
ATOM 581 O O . ARG A 1 79 ? -24.438 -3.479 16.372 1.00 49.47 79 ARG A O 1
ATOM 588 N N . GLN A 1 80 ? -23.673 -3.834 14.314 1.00 48.03 80 GLN A N 1
ATOM 589 C CA . GLN A 1 80 ? -24.999 -4.187 13.767 1.00 48.03 80 GLN A CA 1
ATOM 590 C C . GLN A 1 80 ? -25.493 -5.561 14.241 1.00 48.03 80 GLN A C 1
ATOM 592 O O . GLN A 1 80 ? -26.689 -5.734 14.455 1.00 48.03 80 GLN A O 1
ATOM 597 N N . ARG A 1 81 ? -24.592 -6.529 14.465 1.00 51.66 81 ARG A N 1
ATOM 598 C CA . ARG A 1 81 ? -24.954 -7.828 15.065 1.00 51.66 81 ARG A CA 1
ATOM 599 C C . ARG A 1 81 ? -25.338 -7.717 16.546 1.00 51.66 81 ARG A C 1
ATOM 601 O O . ARG A 1 81 ? -26.231 -8.440 16.970 1.00 51.66 81 ARG A O 1
ATOM 608 N N . ALA A 1 82 ? -24.725 -6.807 17.306 1.00 53.28 82 ALA A N 1
ATOM 609 C CA . ALA A 1 82 ? -25.119 -6.511 18.685 1.00 53.28 82 ALA A CA 1
ATOM 610 C C . ALA A 1 82 ? -26.511 -5.849 18.745 1.00 53.28 82 ALA A C 1
ATOM 612 O O . ALA A 1 82 ? -27.388 -6.358 19.437 1.00 53.28 82 ALA A O 1
ATOM 613 N N . PHE A 1 83 ? -26.774 -4.825 17.918 1.00 56.16 83 PHE A N 1
ATOM 614 C CA . PHE A 1 83 ? -28.101 -4.186 17.841 1.00 56.16 83 PHE A CA 1
ATOM 615 C C . PHE A 1 83 ? -29.205 -5.112 17.285 1.00 56.16 83 PHE A C 1
ATOM 617 O O . PHE A 1 83 ? -30.355 -5.052 17.727 1.00 56.16 83 PHE A O 1
ATOM 624 N N . ALA A 1 84 ? -28.883 -6.018 16.355 1.00 52.84 84 ALA A N 1
ATOM 625 C CA . ALA A 1 84 ? -29.828 -7.035 15.882 1.00 52.84 84 ALA A CA 1
ATOM 626 C C . ALA A 1 84 ? -30.116 -8.129 16.934 1.00 52.84 84 ALA A C 1
ATOM 628 O O . ALA A 1 84 ? -31.175 -8.754 16.882 1.00 52.84 84 ALA A O 1
ATOM 629 N N . GLY A 1 85 ? -29.209 -8.341 17.896 1.00 51.19 85 GLY A N 1
ATOM 630 C CA . GLY A 1 85 ? -29.393 -9.258 19.025 1.00 51.19 85 GLY A CA 1
ATOM 631 C C . GLY A 1 85 ? -30.308 -8.714 20.130 1.00 51.19 85 GL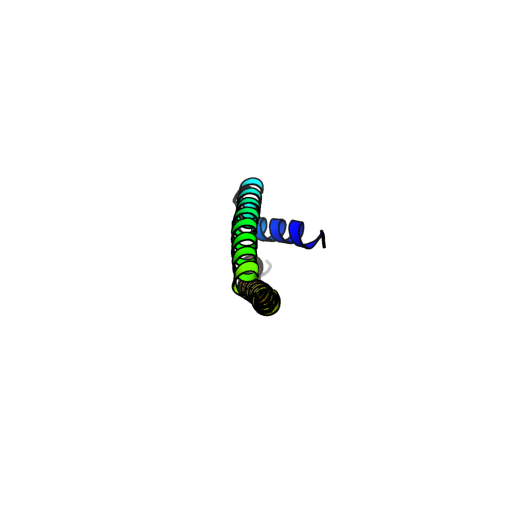Y A C 1
ATOM 632 O O . GLY A 1 85 ? -31.028 -9.487 20.752 1.00 51.19 85 GLY A O 1
ATOM 633 N N . GLU A 1 86 ? -30.348 -7.396 20.345 1.00 50.66 86 GLU A N 1
ATOM 634 C CA . GLU A 1 86 ? -31.255 -6.761 21.323 1.00 50.66 86 GLU A CA 1
ATOM 635 C C . GLU A 1 86 ? -32.693 -6.600 20.806 1.00 50.66 86 GLU A C 1
ATOM 637 O O . GLU A 1 86 ? -33.645 -6.607 21.587 1.00 50.66 86 GLU A O 1
ATOM 642 N N . SER A 1 87 ? -32.877 -6.533 19.486 1.00 47.22 87 SER A N 1
ATOM 643 C CA . SER A 1 87 ? -34.190 -6.306 18.863 1.00 47.22 87 SER A CA 1
ATOM 644 C C . SER A 1 87 ? -35.160 -7.496 18.993 1.00 47.22 87 SER A C 1
ATOM 646 O O . SER A 1 87 ? -36.358 -7.324 18.785 1.00 47.22 87 SER A O 1
ATOM 648 N N . GLN A 1 88 ? -34.679 -8.699 19.342 1.00 47.31 88 GLN A N 1
ATOM 649 C CA . GLN A 1 88 ? -35.529 -9.876 19.595 1.00 47.31 88 GLN A CA 1
ATOM 650 C C . GLN A 1 88 ? -35.853 -10.112 21.077 1.00 47.31 88 GLN A C 1
ATOM 652 O O . GLN A 1 88 ? -36.759 -10.886 21.376 1.00 47.31 88 GLN A O 1
ATOM 657 N N . THR A 1 89 ? -35.189 -9.424 22.009 1.00 46.81 89 THR A N 1
ATOM 658 C CA . THR A 1 89 ? -35.375 -9.664 23.456 1.00 46.81 89 THR A CA 1
ATOM 659 C C . THR A 1 89 ? -36.216 -8.577 24.141 1.00 46.81 89 THR A C 1
ATOM 661 O O . THR A 1 89 ? -36.571 -8.713 25.307 1.00 46.81 89 THR A O 1
ATOM 664 N N . GLY A 1 90 ? -36.594 -7.513 23.421 1.00 45.44 90 GLY A N 1
ATOM 665 C CA . GLY A 1 90 ? -37.333 -6.359 23.955 1.00 45.44 90 GLY A CA 1
ATOM 666 C C . GLY A 1 90 ? -38.870 -6.433 23.923 1.00 45.44 90 GLY A C 1
ATOM 667 O O . GLY A 1 90 ? -39.511 -5.427 24.204 1.00 45.44 90 GLY A O 1
ATOM 668 N N . SER A 1 91 ? -39.487 -7.572 23.577 1.00 44.91 91 SER A N 1
ATOM 669 C CA . SER A 1 91 ? -40.959 -7.687 23.445 1.00 44.91 91 SER A CA 1
ATOM 670 C C . SER A 1 91 ? -41.684 -8.313 24.649 1.00 44.91 91 SER A C 1
ATOM 672 O O . SER A 1 91 ? -42.875 -8.610 24.547 1.00 44.91 91 SER A O 1
ATOM 674 N N . VAL A 1 92 ? -41.041 -8.504 25.802 1.00 56.81 92 VAL A N 1
ATOM 675 C CA . VAL A 1 92 ? -41.774 -8.880 27.026 1.00 56.81 92 VAL A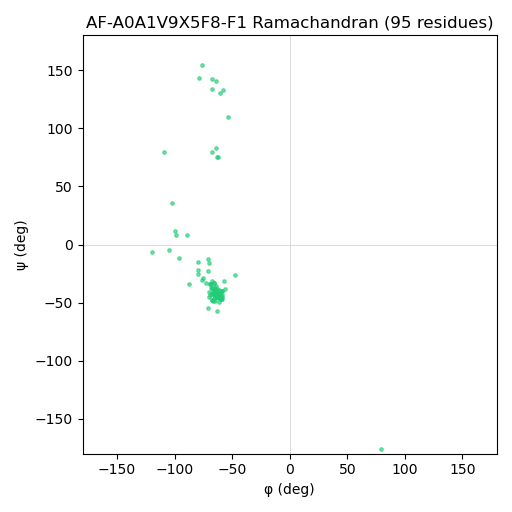 CA 1
ATOM 676 C C . VAL A 1 92 ? -41.767 -7.695 27.981 1.00 56.81 92 VAL A C 1
ATOM 678 O O . VAL A 1 92 ? -40.959 -7.607 28.901 1.00 56.81 92 VAL A O 1
ATOM 681 N N . GLY A 1 93 ? -42.662 -6.742 27.714 1.00 53.62 93 GLY A N 1
ATOM 682 C CA . GLY A 1 93 ? -43.023 -5.725 28.695 1.00 53.62 93 GLY A CA 1
ATOM 683 C C . GLY A 1 93 ? -43.698 -6.385 29.906 1.00 53.62 93 GLY A C 1
ATOM 684 O O . GLY A 1 93 ? -44.469 -7.331 29.721 1.00 53.62 93 GLY A O 1
ATOM 685 N N . PRO A 1 94 ? -43.425 -5.934 31.142 1.00 65.81 94 PRO A N 1
ATOM 686 C CA . PRO A 1 94 ? -44.128 -6.446 32.311 1.00 65.81 94 PRO A CA 1
ATOM 687 C C . PRO A 1 94 ? -45.605 -6.012 32.260 1.00 65.81 94 PRO A C 1
ATOM 689 O O . PRO A 1 94 ? -45.874 -4.839 31.979 1.00 65.81 94 PRO A O 1
ATOM 692 N N . PRO A 1 95 ? -46.578 -6.907 32.521 1.00 61.03 95 PRO A N 1
ATOM 693 C CA . PRO A 1 95 ? -47.962 -6.489 32.685 1.00 61.03 95 PRO A CA 1
ATOM 694 C C . PRO A 1 95 ? -48.119 -5.649 33.971 1.00 61.03 95 PRO A C 1
ATOM 696 O O . PRO A 1 95 ? -47.457 -5.933 34.973 1.00 61.03 95 PRO A O 1
ATOM 699 N N . PRO A 1 96 ? -48.963 -4.603 33.946 1.00 55.19 96 PRO A N 1
ATOM 700 C CA . PRO A 1 96 ? -49.204 -3.732 35.090 1.00 55.19 96 PRO A CA 1
ATOM 701 C C . PRO A 1 96 ? -50.172 -4.357 36.113 1.00 55.19 96 PRO A C 1
ATOM 703 O O . PRO A 1 96 ? -51.172 -4.948 35.713 1.00 55.19 96 PRO A O 1
ATOM 706 N N . ALA A 1 97 ? -49.873 -4.085 37.394 1.00 53.62 97 ALA A N 1
ATOM 707 C CA . ALA A 1 97 ? -50.632 -4.319 38.639 1.00 53.62 97 ALA A CA 1
ATOM 708 C C . ALA A 1 97 ? -50.920 -5.778 39.044 1.00 53.62 97 ALA A C 1
ATOM 710 O O . ALA A 1 97 ? -51.782 -6.436 38.426 1.00 53.62 97 ALA A O 1
#

Radius of gyration: 21.83 Å; Cα contacts (8 Å, |Δi|>4): 23; chains: 1; bounding box: 65×24×59 Å

Nearest PDB structures (foldseek):
  5l8g-assembly2_S  TM=4.182E-01  e=8.514E+00  Rhodospirillum rubrum

Organism: NCBI:txid418985